Protein AF-A0A6M3LDL2-F1 (afdb_monomer)

Structure (mmCIF, N/CA/C/O backbone):
data_AF-A0A6M3LDL2-F1
#
_entry.id   AF-A0A6M3LDL2-F1
#
loop_
_atom_site.group_PDB
_atom_site.id
_atom_sit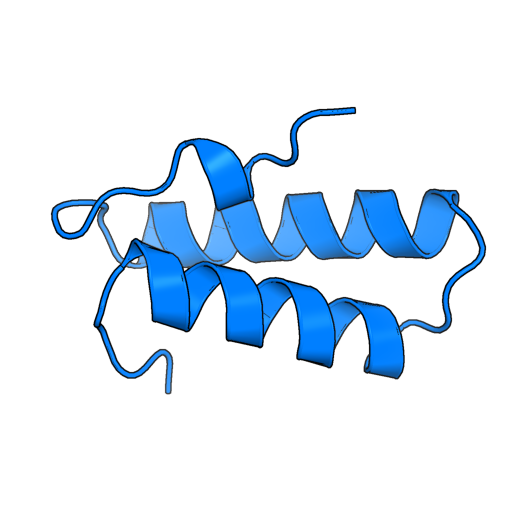e.type_symbol
_atom_site.label_atom_id
_atom_site.label_alt_id
_atom_site.label_comp_id
_atom_site.label_asym_id
_atom_site.label_entity_id
_atom_site.label_seq_id
_atom_site.pdbx_PDB_ins_code
_atom_site.Cartn_x
_atom_site.Cartn_y
_atom_site.Cartn_z
_atom_site.occupancy
_atom_site.B_iso_or_equiv
_atom_site.auth_seq_id
_atom_site.auth_comp_id
_atom_site.auth_asym_id
_atom_site.auth_atom_id
_atom_site.pdbx_PDB_model_num
ATOM 1 N N . MET A 1 1 ? 9.053 8.700 -2.937 1.00 45.81 1 MET A N 1
ATOM 2 C CA . MET A 1 1 ? 7.922 9.463 -3.512 1.00 45.81 1 MET A CA 1
ATOM 3 C C . MET A 1 1 ? 6.727 9.317 -2.582 1.00 45.81 1 MET A C 1
ATOM 5 O O . MET A 1 1 ? 6.539 8.207 -2.097 1.00 45.81 1 MET A O 1
ATOM 9 N N . PRO A 1 2 ? 5.962 10.384 -2.293 1.00 52.91 2 PRO A N 1
ATOM 10 C CA . PRO A 1 2 ? 4.733 10.260 -1.510 1.00 52.91 2 PRO A CA 1
ATOM 11 C C . PRO A 1 2 ? 3.746 9.355 -2.257 1.00 52.91 2 PRO A C 1
ATOM 13 O O . PRO A 1 2 ? 3.533 9.521 -3.459 1.00 52.91 2 PRO A O 1
ATOM 16 N N . THR A 1 3 ? 3.187 8.362 -1.570 1.00 65.12 3 THR A N 1
ATOM 17 C CA . THR A 1 3 ? 2.251 7.406 -2.177 1.00 65.12 3 THR A CA 1
ATOM 18 C C . THR A 1 3 ? 0.837 7.979 -2.159 1.00 65.12 3 THR A C 1
ATOM 20 O O . THR A 1 3 ? 0.508 8.818 -1.329 1.00 65.12 3 THR A O 1
ATOM 23 N N . GLN A 1 4 ? -0.062 7.527 -3.036 1.00 68.81 4 GLN A N 1
ATOM 24 C CA . GLN A 1 4 ? -1.467 7.971 -2.968 1.00 68.81 4 GLN A CA 1
ATOM 25 C C . GLN A 1 4 ? -2.160 7.556 -1.661 1.00 68.81 4 GLN A C 1
ATOM 27 O O . GLN A 1 4 ? -3.139 8.170 -1.249 1.00 68.81 4 GLN A O 1
ATOM 32 N N . VAL A 1 5 ? -1.627 6.549 -0.966 1.00 66.19 5 VAL A N 1
ATOM 33 C CA . VAL A 1 5 ? -2.071 6.173 0.380 1.00 66.19 5 VAL A CA 1
ATOM 34 C C . VAL A 1 5 ? -1.744 7.281 1.385 1.00 66.19 5 VAL A C 1
ATOM 36 O O . VAL A 1 5 ? -2.437 7.411 2.394 1.00 66.19 5 VAL A O 1
ATOM 39 N N . ASP A 1 6 ? -0.768 8.148 1.088 1.00 69.94 6 ASP A N 1
ATOM 40 C CA . ASP A 1 6 ? -0.421 9.266 1.952 1.00 69.94 6 ASP A CA 1
ATOM 41 C C . ASP A 1 6 ? -1.485 10.354 2.031 1.00 69.94 6 ASP A C 1
ATOM 43 O O . ASP A 1 6 ? -1.576 11.030 3.059 1.00 69.94 6 ASP A O 1
ATOM 47 N N . THR A 1 7 ? -2.307 10.484 0.992 1.00 72.62 7 THR A N 1
ATOM 48 C CA . THR A 1 7 ? -3.381 11.481 0.912 1.00 72.62 7 THR A CA 1
ATOM 49 C C . THR A 1 7 ? -4.713 10.955 1.451 1.00 72.62 7 THR A C 1
ATOM 51 O O . THR A 1 7 ? -5.689 11.708 1.520 1.00 72.62 7 THR A O 1
ATOM 54 N N . LEU A 1 8 ? -4.769 9.683 1.872 1.00 73.75 8 LEU A N 1
ATOM 55 C CA . LEU A 1 8 ? -5.965 9.105 2.474 1.00 73.75 8 LEU A CA 1
ATOM 56 C C . LEU A 1 8 ? -6.267 9.738 3.832 1.00 73.75 8 LEU A C 1
ATOM 58 O O . LEU A 1 8 ? -5.403 9.886 4.695 1.00 73.75 8 LEU A O 1
ATOM 62 N N . ARG A 1 9 ? -7.548 10.050 4.024 1.00 73.25 9 ARG A N 1
ATOM 63 C CA . ARG A 1 9 ? -8.125 10.532 5.285 1.00 73.25 9 ARG A CA 1
ATOM 64 C C . ARG A 1 9 ? -9.200 9.566 5.769 1.00 73.25 9 ARG A C 1
ATOM 66 O O . ARG A 1 9 ? -9.778 8.838 4.963 1.00 73.25 9 ARG A O 1
ATOM 73 N N . LYS A 1 10 ? -9.535 9.611 7.061 1.00 67.75 10 LYS A N 1
ATOM 74 C CA . LYS A 1 10 ? -10.634 8.834 7.678 1.00 67.75 10 LYS A CA 1
ATOM 75 C C . LYS A 1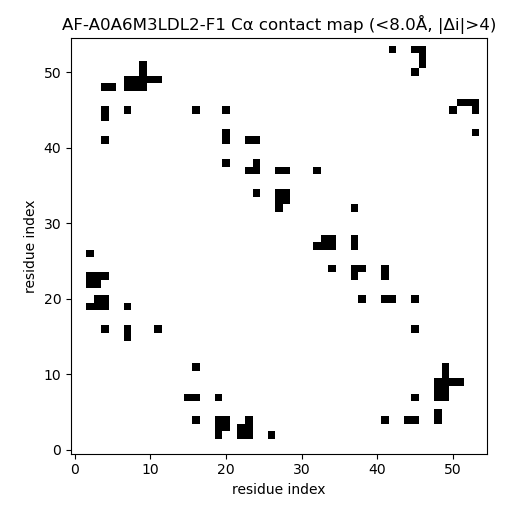 10 ? -11.959 8.928 6.903 1.00 67.75 10 LYS A C 1
ATOM 77 O O . LYS A 1 10 ? -12.707 7.956 6.789 1.00 67.75 10 LYS A O 1
ATOM 82 N N . GLU A 1 11 ? -12.210 10.096 6.327 1.00 74.75 11 GLU A N 1
ATOM 83 C CA . GLU A 1 11 ? -13.422 10.460 5.585 1.00 74.75 11 GLU A CA 1
ATOM 84 C C . GLU A 1 11 ? -13.405 9.992 4.125 1.00 74.75 11 GLU A C 1
ATOM 86 O O . GLU A 1 11 ? -14.406 10.095 3.424 1.00 74.75 11 GLU A O 1
ATOM 91 N N . SER A 1 12 ? -12.275 9.462 3.644 1.00 75.88 12 SER A N 1
ATOM 92 C CA . SER A 1 12 ? -12.161 9.009 2.260 1.00 75.88 12 SER A CA 1
ATOM 93 C C . SER A 1 12 ? -13.155 7.886 1.981 1.00 75.88 12 SER A C 1
ATOM 95 O O . SER A 1 12 ? -13.254 6.911 2.734 1.00 75.88 12 SER A O 1
ATOM 97 N N . SER A 1 13 ? -13.887 8.022 0.876 1.00 80.00 13 SER A N 1
ATOM 98 C CA . SER A 1 13 ? -14.825 7.007 0.408 1.00 80.00 13 SER A CA 1
ATOM 99 C C . SER A 1 13 ? -14.094 5.684 0.149 1.00 80.00 13 SER A C 1
ATOM 101 O O . SER A 1 13 ? -12.953 5.701 -0.324 1.00 80.00 13 SER A O 1
ATOM 103 N N . PRO A 1 14 ? -14.736 4.527 0.382 1.00 79.25 14 PRO A N 1
ATOM 104 C CA . PRO A 1 14 ? -14.107 3.219 0.195 1.00 79.25 14 PRO A CA 1
ATOM 105 C C . PRO A 1 14 ? -13.556 3.011 -1.226 1.00 79.25 14 PRO A C 1
ATOM 107 O O . PRO A 1 14 ? -12.503 2.399 -1.384 1.00 79.25 14 PRO A O 1
ATOM 110 N N . ALA A 1 15 ? -14.195 3.583 -2.252 1.00 81.38 15 ALA A N 1
ATOM 111 C CA . ALA A 1 15 ? -13.680 3.576 -3.623 1.00 81.38 15 ALA A CA 1
ATOM 112 C C . ALA A 1 15 ? -12.326 4.305 -3.755 1.00 81.38 15 ALA A C 1
ATOM 114 O O . ALA A 1 15 ? -11.404 3.800 -4.392 1.00 81.38 15 ALA A O 1
ATOM 115 N N . LYS A 1 16 ? -12.174 5.453 -3.083 1.00 82.44 16 LYS A N 1
ATOM 116 C CA . LYS A 1 16 ? -10.938 6.251 -3.072 1.00 82.44 16 LYS A CA 1
ATOM 117 C C . LYS A 1 16 ? -9.814 5.532 -2.323 1.00 82.44 16 LYS A C 1
ATOM 119 O O . LYS A 1 16 ? -8.668 5.563 -2.755 1.00 82.44 16 LYS A O 1
ATOM 124 N N . VAL A 1 17 ? -10.163 4.831 -1.241 1.00 83.50 17 VAL A N 1
ATOM 125 C CA . VAL A 1 17 ? -9.235 3.978 -0.481 1.00 83.50 17 VAL A CA 1
ATOM 126 C C . VAL A 1 17 ? -8.703 2.840 -1.351 1.00 83.50 17 VAL A C 1
ATOM 128 O O . VAL A 1 17 ? -7.492 2.653 -1.417 1.00 83.50 17 VAL A O 1
ATOM 131 N N . ARG A 1 18 ? -9.576 2.123 -2.073 1.00 83.94 18 ARG A N 1
ATOM 132 C CA . ARG A 1 18 ? -9.150 1.050 -2.988 1.00 83.94 18 ARG A CA 1
ATOM 133 C C . ARG A 1 18 ? -8.261 1.577 -4.113 1.00 83.94 18 ARG A C 1
ATOM 135 O O . ARG A 1 18 ? -7.205 1.003 -4.349 1.00 83.94 18 ARG A O 1
ATOM 142 N N . ALA A 1 19 ? -8.639 2.689 -4.745 1.00 85.94 19 ALA A N 1
ATOM 143 C CA . ALA A 1 19 ? -7.843 3.303 -5.807 1.00 85.94 19 ALA A CA 1
ATOM 144 C C . ALA A 1 19 ? -6.435 3.697 -5.323 1.00 85.94 19 ALA A C 1
ATOM 146 O O . ALA A 1 19 ? -5.442 3.366 -5.969 1.00 85.94 19 ALA A O 1
ATOM 147 N N . ALA A 1 20 ? -6.341 4.325 -4.147 1.00 85.69 20 ALA A N 1
ATOM 148 C CA . ALA A 1 20 ? -5.063 4.702 -3.551 1.00 85.69 20 ALA A CA 1
ATOM 149 C C . ALA A 1 20 ? -4.187 3.484 -3.214 1.00 85.69 20 ALA A C 1
ATOM 151 O O . ALA A 1 20 ? -2.978 3.515 -3.443 1.00 85.69 20 ALA A O 1
ATOM 152 N N . ILE A 1 21 ? -4.787 2.401 -2.708 1.00 87.00 21 ILE A N 1
ATOM 153 C CA . ILE A 1 21 ? -4.080 1.141 -2.443 1.00 87.00 21 ILE A CA 1
ATOM 154 C C . ILE A 1 21 ? -3.542 0.545 -3.743 1.00 87.00 21 ILE A C 1
ATOM 156 O O . ILE A 1 21 ? -2.361 0.216 -3.804 1.00 87.00 21 ILE A O 1
ATOM 160 N N . SER A 1 22 ? -4.362 0.455 -4.793 1.00 87.50 22 SER A N 1
ATOM 161 C CA . SER A 1 22 ? -3.932 -0.056 -6.099 1.00 87.50 22 SER A CA 1
ATOM 162 C C . SER A 1 22 ? -2.774 0.754 -6.685 1.00 87.50 22 SER A C 1
ATOM 164 O O . SER A 1 22 ? -1.808 0.172 -7.177 1.00 87.50 22 SER A O 1
ATOM 166 N N . ALA A 1 23 ? -2.817 2.082 -6.577 1.00 89.06 23 ALA A N 1
ATOM 167 C CA . A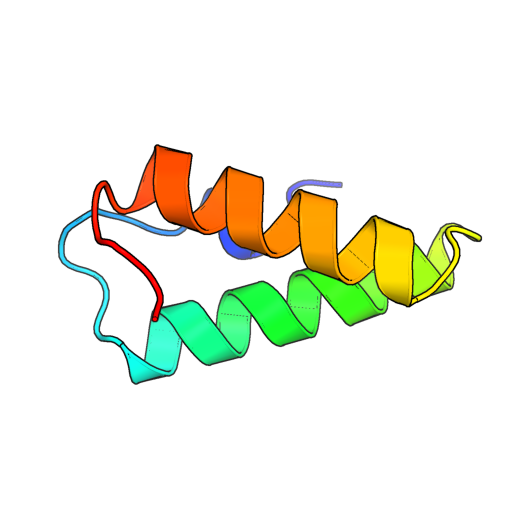LA A 1 23 ? -1.730 2.943 -7.035 1.00 89.06 23 ALA A CA 1
ATOM 168 C C . ALA A 1 23 ? -0.448 2.782 -6.200 1.00 89.06 23 ALA A C 1
ATOM 170 O O . ALA A 1 23 ? 0.658 2.789 -6.745 1.00 89.06 23 ALA A O 1
ATOM 171 N N . CYS A 1 24 ? -0.581 2.600 -4.883 1.00 87.88 24 CYS A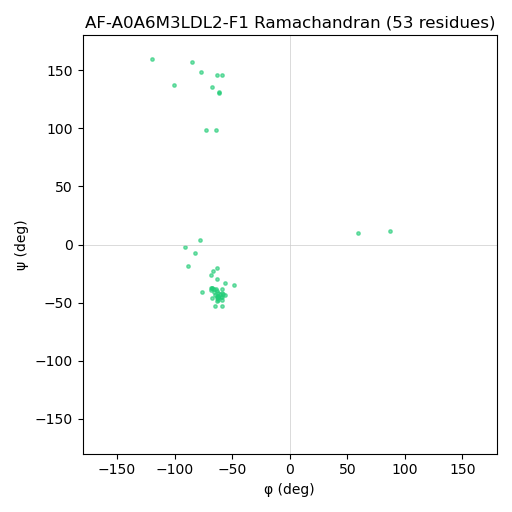 N 1
ATOM 172 C CA . CYS A 1 24 ? 0.548 2.294 -4.007 1.00 87.88 24 CYS A CA 1
ATOM 173 C C . CYS A 1 24 ? 1.181 0.947 -4.367 1.00 87.88 24 CYS A C 1
ATOM 175 O O . CYS A 1 24 ? 2.392 0.886 -4.546 1.00 87.88 24 CYS A O 1
ATOM 177 N N . ILE A 1 25 ? 0.378 -0.099 -4.586 1.00 89.50 25 ILE A N 1
ATOM 178 C CA . ILE A 1 25 ? 0.877 -1.420 -4.993 1.00 89.50 25 ILE A CA 1
ATOM 179 C C . ILE A 1 25 ? 1.655 -1.312 -6.305 1.00 89.50 25 ILE A C 1
ATOM 181 O O . ILE A 1 25 ? 2.772 -1.808 -6.393 1.00 89.50 25 ILE A O 1
ATOM 185 N N . ALA A 1 26 ? 1.104 -0.620 -7.306 1.00 89.25 26 ALA A N 1
ATOM 186 C CA . ALA A 1 26 ? 1.786 -0.413 -8.582 1.00 89.25 26 ALA A CA 1
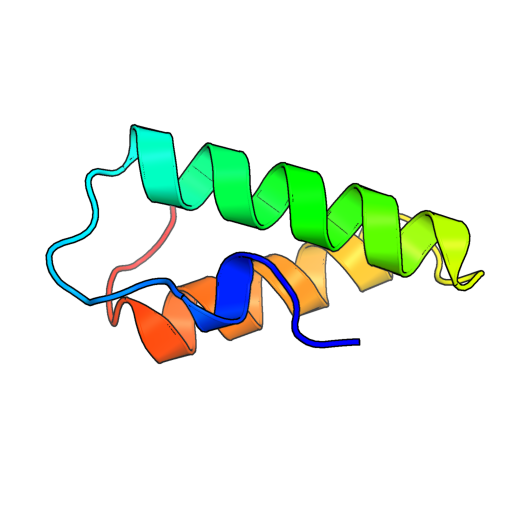ATOM 187 C C . ALA A 1 26 ? 3.132 0.314 -8.414 1.00 89.25 26 ALA A C 1
ATOM 189 O O . ALA A 1 26 ? 4.110 -0.028 -9.076 1.00 89.25 26 ALA A O 1
ATOM 190 N N . THR A 1 27 ? 3.196 1.286 -7.502 1.00 88.50 27 THR A N 1
ATOM 191 C CA . THR A 1 27 ? 4.429 2.021 -7.190 1.00 88.50 27 THR A CA 1
ATOM 192 C C . THR A 1 27 ? 5.462 1.124 -6.514 1.00 88.50 27 THR A C 1
ATOM 194 O O . THR A 1 27 ? 6.620 1.121 -6.913 1.00 88.50 27 THR A O 1
ATOM 197 N N . GLU A 1 28 ? 5.055 0.334 -5.524 1.00 88.38 28 GLU A N 1
ATOM 198 C CA . GLU A 1 28 ? 5.957 -0.560 -4.793 1.00 88.38 28 GLU A CA 1
ATOM 199 C C . GLU A 1 28 ? 6.474 -1.704 -5.673 1.00 88.38 28 GLU A C 1
ATOM 201 O O . GLU A 1 28 ? 7.659 -2.026 -5.619 1.00 88.38 28 GLU A O 1
ATOM 206 N N . ILE A 1 29 ? 5.631 -2.248 -6.556 1.00 90.50 29 ILE A N 1
ATOM 207 C CA . ILE A 1 29 ? 6.060 -3.217 -7.576 1.00 90.50 29 ILE A CA 1
ATOM 208 C C . ILE A 1 29 ? 7.075 -2.572 -8.523 1.00 90.50 29 ILE A C 1
ATOM 210 O O . ILE A 1 29 ? 8.113 -3.162 -8.811 1.00 90.50 29 ILE A O 1
ATOM 214 N N . LYS A 1 30 ? 6.823 -1.336 -8.976 1.00 88.44 30 LYS A N 1
ATOM 215 C CA . LYS A 1 30 ? 7.769 -0.592 -9.823 1.00 88.44 30 LYS A CA 1
ATOM 216 C C . LYS A 1 30 ? 9.096 -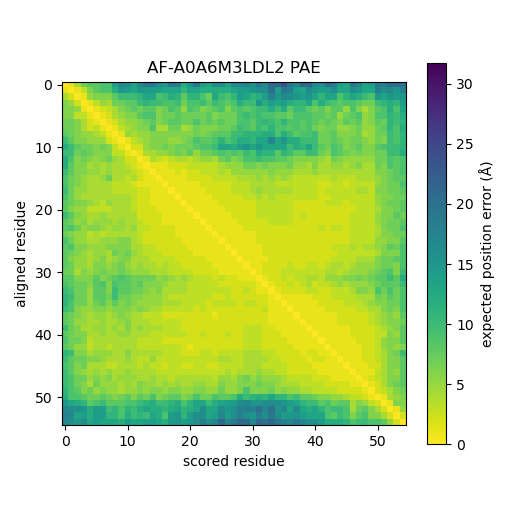0.307 -9.109 1.00 88.44 30 LYS A C 1
ATOM 218 O O . LYS A 1 30 ? 10.131 -0.250 -9.762 1.00 88.44 30 LYS A O 1
ATOM 223 N N . ASN A 1 31 ? 9.073 -0.171 -7.785 1.00 86.69 31 ASN A N 1
ATOM 224 C CA . ASN A 1 31 ? 10.269 -0.035 -6.951 1.00 86.69 31 ASN A CA 1
ATOM 225 C C . ASN A 1 31 ? 10.995 -1.371 -6.704 1.00 86.69 31 ASN A C 1
ATOM 227 O O . ASN A 1 31 ? 11.972 -1.395 -5.961 1.00 86.69 31 ASN A O 1
ATOM 231 N N . GLY A 1 32 ? 10.534 -2.473 -7.304 1.00 88.56 32 GLY A N 1
ATOM 232 C CA . GLY A 1 32 ? 11.168 -3.786 -7.204 1.00 88.56 32 GLY A CA 1
ATOM 233 C C . GLY A 1 32 ? 10.720 -4.617 -6.004 1.00 88.56 32 GLY A C 1
ATOM 234 O O . GLY A 1 32 ? 11.348 -5.633 -5.718 1.00 88.56 32 GLY A O 1
ATOM 235 N N . ARG A 1 33 ? 9.653 -4.226 -5.292 1.00 89.12 33 ARG A N 1
ATOM 236 C CA . ARG A 1 33 ? 9.066 -5.099 -4.265 1.00 89.12 33 ARG A CA 1
ATOM 237 C C . ARG A 1 33 ? 8.228 -6.198 -4.895 1.00 89.12 33 ARG A C 1
ATOM 239 O O . ARG A 1 33 ? 7.547 -5.988 -5.899 1.00 89.12 33 ARG A O 1
ATOM 246 N N . GLU A 1 34 ? 8.191 -7.346 -4.230 1.00 92.62 34 GLU A N 1
ATOM 247 C CA . GLU A 1 34 ? 7.242 -8.394 -4.580 1.00 92.62 34 GLU A CA 1
ATOM 248 C C . GLU A 1 34 ? 5.801 -7.929 -4.378 1.00 92.62 34 GLU A C 1
ATOM 250 O O . GLU A 1 34 ? 5.478 -7.170 -3.457 1.00 92.62 34 GLU A O 1
ATOM 255 N N . ARG A 1 35 ? 4.915 -8.418 -5.247 1.00 87.19 35 ARG A N 1
ATOM 256 C CA . ARG A 1 35 ? 3.505 -8.027 -5.282 1.00 87.19 35 ARG A CA 1
ATOM 257 C C . ARG A 1 35 ? 2.808 -8.247 -3.941 1.00 87.19 35 ARG A C 1
ATOM 259 O O . ARG A 1 35 ? 2.100 -7.351 -3.487 1.00 87.19 35 ARG A O 1
ATOM 266 N N . ASP A 1 36 ? 3.042 -9.378 -3.287 1.00 89.50 36 ASP A N 1
ATOM 267 C CA . ASP A 1 36 ? 2.420 -9.684 -1.994 1.00 89.50 36 ASP A CA 1
ATOM 268 C C . ASP A 1 36 ? 2.935 -8.774 -0.876 1.00 89.50 36 ASP A C 1
ATOM 270 O O . ASP A 1 36 ? 2.157 -8.271 -0.059 1.00 89.50 36 ASP A O 1
ATOM 274 N N . GLN A 1 37 ? 4.233 -8.465 -0.891 1.00 90.12 37 GLN A N 1
ATOM 275 C CA . GLN A 1 37 ? 4.830 -7.525 0.051 1.00 90.12 37 GLN A CA 1
ATOM 276 C C . GLN A 1 37 ? 4.278 -6.105 -0.157 1.00 90.12 37 GLN A C 1
ATOM 278 O O . GLN A 1 37 ? 3.910 -5.430 0.807 1.00 90.12 37 GLN A O 1
ATOM 283 N N . ALA A 1 38 ? 4.158 -5.665 -1.411 1.00 89.44 38 ALA A N 1
ATOM 284 C CA . ALA A 1 38 ? 3.560 -4.386 -1.781 1.00 89.44 38 ALA A CA 1
ATOM 285 C C . ALA A 1 38 ? 2.099 -4.280 -1.313 1.00 89.44 38 ALA A C 1
ATOM 287 O O . ALA A 1 38 ? 1.709 -3.273 -0.718 1.00 89.44 38 ALA A O 1
ATOM 288 N N . ILE A 1 39 ? 1.300 -5.333 -1.515 1.00 89.06 39 ILE A N 1
ATOM 289 C CA . ILE A 1 39 ? -0.089 -5.411 -1.042 1.00 89.06 39 ILE A CA 1
ATOM 290 C C . ILE A 1 39 ? -0.138 -5.256 0.478 1.00 89.06 39 ILE A C 1
ATOM 292 O O . ILE A 1 39 ? -0.835 -4.367 0.974 1.00 89.06 39 ILE A O 1
ATOM 296 N N . ALA A 1 40 ? 0.628 -6.055 1.221 1.00 89.12 40 ALA A N 1
ATOM 297 C CA . ALA A 1 40 ? 0.627 -6.013 2.681 1.00 89.12 40 ALA A CA 1
ATOM 298 C C . ALA A 1 40 ? 0.998 -4.621 3.226 1.00 89.12 40 ALA A C 1
ATOM 300 O O . ALA A 1 40 ? 0.332 -4.105 4.130 1.00 89.12 40 ALA A O 1
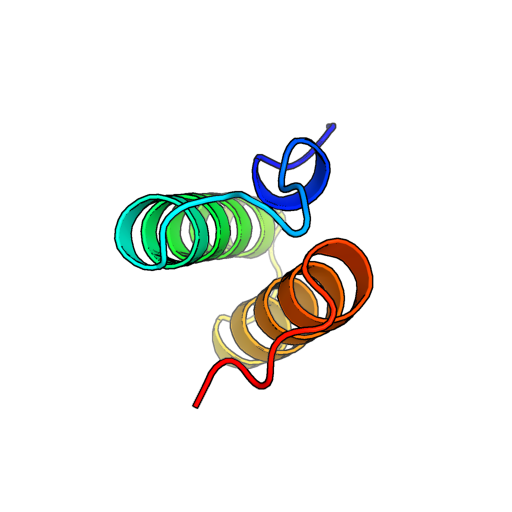ATOM 301 N N . ILE A 1 41 ? 2.012 -3.977 2.640 1.00 87.94 41 ILE A N 1
ATOM 302 C CA . ILE A 1 41 ? 2.460 -2.634 3.030 1.00 87.94 41 ILE A CA 1
ATOM 303 C C . ILE A 1 41 ? 1.373 -1.594 2.747 1.00 87.94 41 ILE A C 1
ATOM 305 O O . ILE A 1 41 ? 0.977 -0.85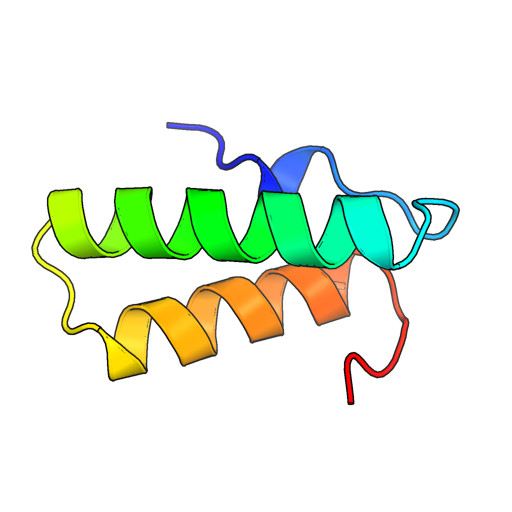9 3.655 1.00 87.94 41 ILE A O 1
ATOM 309 N N . CYS A 1 42 ? 0.851 -1.549 1.521 1.00 87.62 42 CYS A N 1
ATOM 310 C CA . CYS A 1 42 ? -0.123 -0.539 1.110 1.00 87.62 42 CYS A CA 1
ATOM 311 C C . CYS A 1 42 ? -1.453 -0.675 1.863 1.00 87.62 42 CYS A C 1
ATOM 313 O O . CYS A 1 42 ? -2.027 0.332 2.283 1.00 87.62 42 CYS A O 1
ATOM 315 N N . TYR A 1 43 ? -1.921 -1.901 2.118 1.00 87.94 43 TYR A N 1
ATOM 316 C CA . TYR A 1 43 ? -3.097 -2.137 2.961 1.00 87.94 43 TYR A CA 1
ATOM 317 C C . TYR A 1 43 ? -2.849 -1.739 4.420 1.00 87.94 43 TYR A C 1
ATOM 319 O O . TYR A 1 43 ? -3.718 -1.122 5.039 1.00 87.94 43 TYR A O 1
ATOM 327 N N . SER A 1 44 ? -1.670 -2.040 4.975 1.00 85.00 44 SER A N 1
ATOM 328 C CA . SER A 1 44 ? -1.299 -1.636 6.338 1.00 85.00 44 SER A CA 1
ATOM 329 C C . SER A 1 44 ? -1.252 -0.111 6.483 1.00 85.00 44 SER A C 1
ATOM 331 O O . SER A 1 44 ? -1.842 0.448 7.411 1.00 85.00 44 SER A O 1
ATOM 333 N N . MET A 1 45 ? -0.645 0.587 5.520 1.00 84.19 45 MET A N 1
ATOM 334 C CA . MET A 1 45 ? -0.620 2.052 5.474 1.00 84.19 45 MET A CA 1
ATOM 335 C C . MET A 1 45 ? -2.027 2.642 5.347 1.00 84.19 45 MET A C 1
ATOM 337 O O . MET A 1 45 ? -2.384 3.558 6.090 1.00 84.19 45 MET A O 1
ATOM 341 N N . ALA A 1 46 ? -2.857 2.089 4.462 1.00 84.38 46 ALA A N 1
ATOM 342 C CA . ALA A 1 46 ? -4.221 2.561 4.271 1.00 84.38 46 ALA A CA 1
ATOM 343 C C . ALA A 1 46 ? -5.075 2.354 5.530 1.00 84.38 46 ALA A C 1
ATOM 345 O O . ALA A 1 46 ? -5.835 3.252 5.899 1.00 84.38 46 ALA A O 1
ATOM 346 N N . ARG A 1 47 ? -4.910 1.234 6.249 1.00 83.19 47 ARG A N 1
ATOM 347 C CA . ARG A 1 47 ? -5.567 1.001 7.548 1.00 83.19 47 ARG A CA 1
ATOM 348 C C . ARG A 1 47 ? -5.105 2.008 8.598 1.00 83.19 47 ARG A C 1
ATOM 350 O O . ARG A 1 47 ? -5.950 2.581 9.279 1.00 83.19 47 ARG A O 1
ATOM 357 N N . LYS A 1 48 ? -3.799 2.286 8.689 1.00 82.06 48 LYS A N 1
ATOM 358 C CA . LYS A 1 48 ? -3.256 3.296 9.617 1.00 82.06 48 LYS A CA 1
ATOM 359 C C . LYS A 1 48 ? -3.806 4.699 9.340 1.00 82.06 48 LYS A C 1
ATOM 361 O O . LYS A 1 48 ? -4.170 5.395 10.280 1.00 82.06 48 LYS A O 1
ATOM 366 N N . LYS A 1 49 ? -3.913 5.105 8.069 1.00 81.12 49 LYS A N 1
ATOM 367 C CA . LYS A 1 49 ? -4.394 6.449 7.686 1.00 81.12 49 LYS A CA 1
ATOM 368 C C . LYS A 1 49 ? -5.907 6.610 7.803 1.00 81.12 49 LYS A C 1
ATOM 370 O O . LYS A 1 49 ? -6.399 7.650 8.233 1.00 81.12 49 LYS A O 1
ATOM 375 N N . THR A 1 50 ? -6.663 5.592 7.400 1.00 77.50 50 THR A N 1
ATOM 376 C CA . THR A 1 50 ? -8.132 5.662 7.386 1.00 77.50 50 THR A CA 1
ATOM 377 C C . THR A 1 50 ? -8.758 5.226 8.705 1.00 77.50 50 THR A C 1
ATOM 379 O O . THR A 1 50 ? -9.925 5.525 8.937 1.00 77.50 50 THR A O 1
ATOM 382 N N . GLY A 1 51 ? -8.031 4.504 9.564 1.00 69.56 51 GLY A N 1
ATOM 383 C CA . GLY A 1 51 ? -8.556 3.917 10.800 1.00 69.56 51 GLY A CA 1
ATOM 384 C C . GLY A 1 51 ? -9.718 2.941 10.579 1.00 69.56 51 GLY A C 1
ATOM 385 O O . GLY A 1 51 ? -1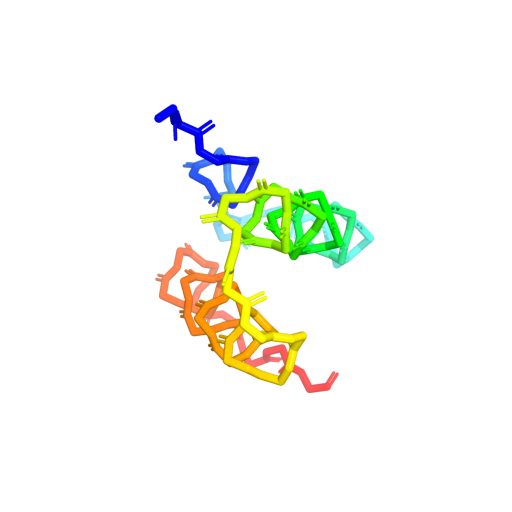0.380 2.556 11.538 1.00 69.56 51 GLY A O 1
ATOM 386 N N . LYS A 1 52 ? -10.003 2.574 9.324 1.00 65.88 52 LYS A N 1
ATOM 387 C CA . LYS A 1 52 ? -11.084 1.671 8.943 1.00 65.88 52 LYS A CA 1
ATOM 388 C C . LYS A 1 52 ? -10.490 0.297 8.679 1.00 65.88 52 LYS A C 1
ATOM 390 O O . LYS A 1 52 ? -9.446 0.173 8.036 1.00 65.88 52 LYS A O 1
ATOM 395 N N . ALA A 1 53 ? -11.171 -0.740 9.158 1.00 59.34 53 ALA A N 1
ATOM 396 C CA . ALA A 1 53 ? -10.879 -2.102 8.749 1.00 59.34 53 ALA A CA 1
ATOM 397 C C . ALA A 1 53 ? -11.189 -2.217 7.251 1.00 59.34 53 ALA A C 1
ATOM 399 O O . ALA A 1 53 ? -12.342 -2.335 6.847 1.00 59.34 53 ALA A O 1
ATOM 400 N N . ILE A 1 54 ? -10.152 -2.109 6.423 1.00 63.94 54 ILE A N 1
ATOM 401 C CA . ILE A 1 54 ? -10.244 -2.417 4.999 1.00 63.94 54 ILE A CA 1
ATOM 402 C C . ILE A 1 54 ? -10.332 -3.942 4.937 1.00 63.94 54 ILE A C 1
ATOM 404 O O . ILE A 1 54 ? -9.324 -4.619 5.171 1.00 63.94 54 ILE A O 1
ATOM 408 N N . LYS A 1 55 ? -11.560 -4.438 4.792 1.00 54.31 55 LYS A N 1
ATOM 409 C CA . LYS A 1 55 ? -11.927 -5.853 4.736 1.00 54.31 55 LYS A CA 1
ATOM 410 C C . LYS A 1 55 ? -12.115 -6.267 3.283 1.00 54.31 55 LYS A C 1
ATOM 412 O O . LYS A 1 55 ? -12.643 -5.430 2.513 1.00 54.31 55 LYS A O 1
#

Foldseek 3Di:
DDALLNVDALPDDLVSLVVSLVRQLVVVVVVVDDSVVSNVVSQVSNCVHNVDPPD

Solvent-accessible surface area (backbone atoms only — not comparable to full-atom values): 3062 Å² total; per-residue (Å²): 131,90,45,56,40,71,77,47,43,62,83,54,51,71,69,57,51,52,51,20,32,53,53,28,26,55,49,33,37,72,72,68,42,56,64,67,60,19,45,56,51,30,52,51,48,38,30,69,45,29,72,44,88,85,122

Mean predicted aligned error: 5.48 Å

Organism: NCBI:txid1070528

Sequence (55 aa):
MPTQVDTLRKESSPAKVRAAISACIATEIKNGRERDQAIAICYSMARKKTGKAIK

Radius of gyration: 10.28 Å; Cα contacts (8 Å, |Δi|>4): 57; chains: 1; bounding box: 26×21×21 Å

Nearest PDB structures (foldseek):
  2ctw-assembly1_A  TM=5.908E-01  e=4.050E+00  Mus musculus
  8hx0-assembly1_A  TM=4.398E-01  e=6.732E+00  Mycolicibacterium smegmatis MC2 155

pLDDT: mean 80.01, std 10.88, range [45.81, 92.62]

Secondary structure (DSSP, 8-state):
---GGGG--TT--HHHHHHHHHHHHHHHHHTT--HHHHHHHHHHHHHHHH-S---